Protein AF-A0A263DCJ3-F1 (afdb_monomer)

Solvent-accessible surface area (backbone atoms only — not comparable to full-atom values): 6106 Å² total; per-residue (Å²): 127,85,69,80,45,40,66,58,40,49,54,55,44,28,48,46,45,43,28,73,77,75,46,82,60,101,56,78,52,68,51,50,50,53,44,70,72,44,97,69,84,63,75,79,77,80,77,54,59,86,90,49,56,31,91,46,54,74,72,69,44,62,90,55,80,51,70,68,60,32,52,52,35,47,50,53,34,49,50,28,35,50,57,42,43,54,94,47,45,68,60,22,50,48,53,47,48,50,24,71,67,60,123

Secondary structure (DSSP, 8-state):
-TT-SHHHHHHHHHHHHHHHHS---SS--HHHHHHHHSS-----PPPPPTT-S-S--GGGTTT--SHHHHHHHHHHHHHHHHHHTGGGHHHHHHHHHHHHH--

Radius of gyration: 14.46 Å; Cα contacts (8 Å, |Δi|>4): 83; chains: 1; bounding box: 35×26×39 Å

Sequence (103 aa):
MYMRSTKSAAAHLAAMCWSMERGPSKHVPTVLKRWLDGPQHYTRLTPPAPLCRGDLTVRHVLGVDDPAEYATRALEWAGSAWQAWSEHHDQARRWVSEALSGR

Foldseek 3Di:
DPPPDLLVVLLVLLQLLCCLVVHHDPDRDPLLVVLSVDPDDGDDDDQFDPVLQFPDDCVQLPPDPDPVVNVVSVSVNSVRNNVSCVVCSVVSVVSNVVSVVPD

Structure (mmCIF, N/CA/C/O backbone):
data_AF-A0A263DCJ3-F1
#
_entry.id   AF-A0A263DCJ3-F1
#
loop_
_atom_site.group_PDB
_atom_site.id
_atom_site.type_symbol
_atom_site.label_atom_id
_atom_site.label_alt_id
_atom_site.label_comp_id
_atom_site.label_asym_id
_atom_site.label_entity_id
_atom_site.label_seq_id
_atom_site.pdbx_PDB_ins_code
_atom_site.Cartn_x
_atom_site.Cartn_y
_atom_site.Cartn_z
_atom_site.occupancy
_atom_site.B_iso_or_equiv
_atom_site.auth_seq_id
_atom_site.auth_comp_id
_atom_site.auth_asym_id
_atom_site.auth_atom_id
_atom_site.pdbx_PDB_model_num
ATOM 1 N N . MET A 1 1 ? 14.116 1.799 10.721 1.00 47.00 1 MET A N 1
ATOM 2 C CA . MET A 1 1 ? 12.816 1.099 10.834 1.00 47.00 1 MET A CA 1
ATOM 3 C C . MET A 1 1 ? 11.770 1.891 10.051 1.00 47.00 1 MET A C 1
ATOM 5 O O . MET A 1 1 ? 11.475 3.020 10.426 1.00 47.00 1 MET A O 1
ATOM 9 N N . TYR A 1 2 ? 11.315 1.353 8.917 1.00 55.97 2 TYR A N 1
ATOM 10 C CA . TYR A 1 2 ? 10.271 1.922 8.046 1.00 55.97 2 TYR A CA 1
ATOM 11 C C . TYR A 1 2 ? 8.910 1.937 8.783 1.00 55.97 2 TYR A C 1
ATOM 13 O O . TYR A 1 2 ? 8.686 1.063 9.614 1.00 55.97 2 TYR A O 1
ATOM 21 N N . MET A 1 3 ? 8.038 2.931 8.540 1.00 61.88 3 MET A N 1
ATOM 22 C CA . MET A 1 3 ? 6.706 3.074 9.181 1.00 61.88 3 MET A CA 1
ATOM 23 C C . MET A 1 3 ? 6.687 3.146 10.728 1.00 61.88 3 MET A C 1
ATOM 25 O O . MET A 1 3 ? 5.849 2.546 11.393 1.00 61.88 3 MET A O 1
ATOM 29 N N . ARG A 1 4 ? 7.589 3.929 11.341 1.00 69.06 4 ARG A N 1
ATOM 30 C CA . ARG A 1 4 ? 7.607 4.128 12.813 1.00 69.06 4 ARG A CA 1
ATOM 31 C C . ARG A 1 4 ? 6.409 4.907 13.371 1.00 69.06 4 ARG A C 1
ATOM 33 O O . ARG A 1 4 ? 6.038 4.691 14.525 1.00 69.06 4 ARG A O 1
ATOM 40 N N . SER A 1 5 ? 5.866 5.840 12.589 1.00 85.50 5 SER A N 1
ATOM 41 C CA . SER A 1 5 ? 4.717 6.663 12.975 1.00 85.50 5 SER A CA 1
ATOM 42 C C . SER A 1 5 ? 3.428 5.981 12.546 1.00 85.50 5 SER A C 1
ATOM 44 O O . SER A 1 5 ? 3.265 5.665 11.367 1.00 85.50 5 SER A O 1
ATOM 46 N N . THR A 1 6 ? 2.494 5.815 13.480 1.00 89.62 6 THR A N 1
ATOM 47 C CA . THR A 1 6 ? 1.205 5.182 13.199 1.00 89.62 6 THR A CA 1
ATOM 48 C C . THR A 1 6 ? 0.395 5.959 12.163 1.00 89.62 6 THR A C 1
ATOM 50 O O . THR A 1 6 ? -0.178 5.360 11.259 1.00 89.62 6 THR A O 1
ATOM 53 N N . LYS A 1 7 ? 0.445 7.299 12.214 1.00 89.38 7 LYS A N 1
ATOM 54 C CA . LYS A 1 7 ? -0.177 8.166 11.202 1.00 89.38 7 LYS A CA 1
ATOM 55 C C . LYS A 1 7 ? 0.447 7.959 9.821 1.00 89.38 7 LYS A C 1
ATOM 57 O O . LYS A 1 7 ? -0.262 7.884 8.826 1.00 89.38 7 LYS A O 1
ATOM 62 N N . SER A 1 8 ? 1.774 7.838 9.750 1.00 88.19 8 SER A N 1
ATOM 63 C CA . SER A 1 8 ? 2.463 7.600 8.476 1.00 88.19 8 SER A CA 1
ATOM 64 C C . SER A 1 8 ? 2.128 6.223 7.896 1.00 88.19 8 SER A C 1
ATOM 66 O O . SER A 1 8 ? 1.901 6.117 6.693 1.00 88.19 8 SER A O 1
ATOM 68 N N . ALA A 1 9 ? 2.053 5.187 8.736 1.00 91.12 9 ALA A N 1
ATOM 69 C CA . ALA A 1 9 ? 1.636 3.853 8.312 1.00 91.12 9 ALA A CA 1
ATOM 70 C C . ALA A 1 9 ? 0.202 3.868 7.758 1.00 91.12 9 ALA A C 1
ATOM 72 O O . ALA A 1 9 ? -0.025 3.372 6.656 1.00 91.12 9 ALA A O 1
ATOM 73 N N . ALA A 1 10 ? -0.728 4.521 8.464 1.00 92.50 10 ALA A N 1
ATOM 74 C CA . ALA A 1 10 ? -2.106 4.675 8.009 1.00 92.50 10 ALA A CA 1
ATOM 75 C C . ALA A 1 10 ? -2.204 5.430 6.677 1.00 92.50 10 ALA A C 1
ATOM 77 O O . ALA A 1 10 ? -2.894 4.977 5.767 1.00 92.50 10 ALA A O 1
ATOM 78 N N . ALA A 1 11 ? -1.457 6.529 6.524 1.00 91.56 11 ALA A N 1
ATOM 79 C CA . ALA A 1 11 ? -1.445 7.315 5.295 1.00 91.56 11 ALA A CA 1
ATOM 80 C C . ALA A 1 11 ? -1.014 6.494 4.073 1.00 91.56 11 ALA A C 1
ATOM 82 O O . ALA A 1 11 ? -1.712 6.482 3.060 1.00 91.56 11 ALA A O 1
ATOM 83 N N . HIS A 1 12 ? 0.115 5.786 4.169 1.00 91.69 12 HIS A N 1
ATOM 84 C CA . HIS A 1 12 ? 0.627 4.998 3.049 1.00 91.69 12 HIS A CA 1
ATOM 85 C C . HIS A 1 12 ? -0.257 3.785 2.761 1.00 91.69 12 HIS A C 1
ATOM 87 O O . HIS A 1 12 ? -0.544 3.515 1.598 1.00 91.69 12 HIS A O 1
ATOM 93 N N . LEU A 1 13 ? -0.722 3.072 3.791 1.00 94.12 13 LEU A N 1
ATOM 94 C CA . LEU A 1 13 ? -1.511 1.864 3.575 1.00 94.12 13 LEU A CA 1
ATOM 95 C C . LEU A 1 13 ? -2.913 2.176 3.033 1.00 94.12 13 LEU A C 1
ATOM 97 O O . LEU A 1 13 ? -3.377 1.493 2.125 1.00 94.12 13 LEU A O 1
ATOM 101 N N . ALA A 1 14 ? -3.566 3.239 3.516 1.00 93.94 14 ALA A N 1
ATOM 102 C CA . ALA A 1 14 ? -4.858 3.666 2.983 1.00 93.94 14 ALA A CA 1
ATOM 103 C C . ALA A 1 14 ? -4.741 4.208 1.547 1.00 93.94 14 ALA A C 1
ATOM 105 O O . ALA A 1 14 ? -5.601 3.929 0.713 1.00 93.94 14 ALA A O 1
ATOM 106 N N . ALA A 1 15 ? -3.661 4.931 1.222 1.00 92.06 15 ALA A N 1
ATOM 107 C CA . ALA A 1 15 ? -3.403 5.385 -0.146 1.00 92.06 15 ALA A CA 1
ATOM 108 C C . ALA A 1 15 ? -3.106 4.216 -1.105 1.00 92.06 15 ALA A C 1
ATOM 110 O O . ALA A 1 15 ? -3.562 4.234 -2.252 1.00 92.06 15 ALA A O 1
ATOM 111 N N . MET A 1 16 ? -2.388 3.189 -0.634 1.00 93.19 16 MET A N 1
ATOM 112 C CA . ME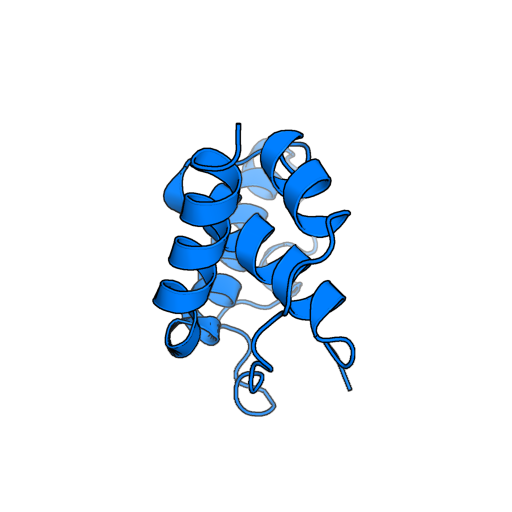T A 1 16 ? -2.156 1.948 -1.382 1.00 93.19 16 MET A CA 1
ATOM 113 C C . MET A 1 16 ? -3.460 1.186 -1.618 1.00 93.19 16 MET A C 1
ATOM 115 O O . MET A 1 16 ? -3.762 0.873 -2.764 1.00 93.19 16 MET A O 1
ATOM 119 N N . CYS A 1 17 ? -4.268 0.965 -0.575 1.00 94.75 17 CYS A N 1
ATOM 120 C CA . CYS A 1 17 ? -5.590 0.342 -0.694 1.00 94.75 17 CYS A CA 1
ATOM 121 C C . CYS A 1 17 ? -6.466 1.087 -1.708 1.00 94.75 17 CYS A C 1
ATOM 123 O O . CYS A 1 17 ? -7.018 0.471 -2.615 1.00 94.75 17 CYS A O 1
ATOM 125 N N . TRP A 1 18 ? -6.516 2.421 -1.631 1.00 93.19 18 TRP A N 1
ATOM 126 C CA . TRP A 1 18 ? -7.241 3.219 -2.615 1.00 93.19 18 TRP A CA 1
ATOM 127 C C . TRP A 1 18 ? -6.735 2.971 -4.039 1.00 93.19 18 TRP A C 1
ATOM 129 O O . TRP A 1 18 ? -7.526 2.682 -4.931 1.00 93.19 18 TRP A O 1
ATOM 139 N N . SER A 1 19 ? -5.423 3.069 -4.256 1.00 91.19 19 SER A N 1
ATOM 140 C CA . SER A 1 19 ? -4.832 2.951 -5.593 1.00 91.19 19 SER A CA 1
ATOM 141 C C . SER A 1 19 ? -5.007 1.554 -6.194 1.00 91.19 19 SER A C 1
ATOM 143 O O . SER A 1 19 ? -5.210 1.431 -7.398 1.00 91.19 19 SER A O 1
ATOM 145 N N . MET A 1 20 ? -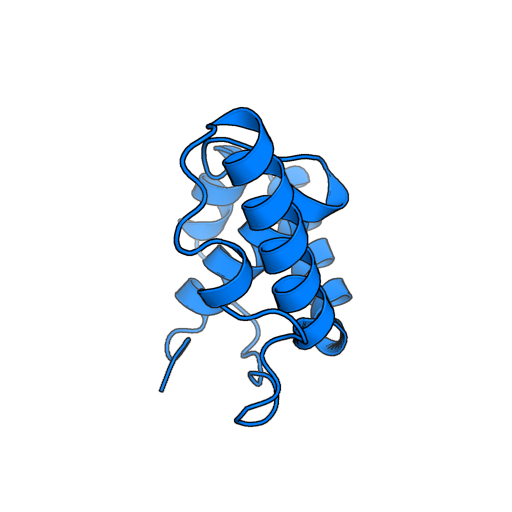4.937 0.508 -5.367 1.00 92.06 20 MET A N 1
ATOM 146 C CA . MET A 1 20 ? -5.023 -0.885 -5.811 1.00 92.06 20 MET A CA 1
ATOM 147 C C . MET A 1 20 ? -6.465 -1.369 -5.989 1.00 92.06 20 MET A C 1
ATOM 149 O O . MET A 1 20 ? -6.732 -2.134 -6.908 1.00 92.06 20 MET A O 1
ATOM 153 N N . GLU A 1 21 ? -7.402 -0.929 -5.145 1.00 92.62 21 GLU A N 1
ATOM 154 C CA . GLU A 1 21 ? -8.782 -1.444 -5.160 1.00 92.62 21 GLU A CA 1
ATOM 155 C C . GLU A 1 21 ? -9.773 -0.524 -5.884 1.00 92.62 21 GLU A C 1
ATOM 157 O O . GLU A 1 21 ? -10.840 -0.972 -6.300 1.00 92.62 21 GLU A O 1
ATOM 162 N N . ARG A 1 22 ? -9.448 0.765 -6.051 1.00 86.25 22 ARG A N 1
ATOM 163 C CA . ARG A 1 22 ? -10.320 1.756 -6.716 1.00 86.25 22 ARG A CA 1
ATOM 164 C C . ARG A 1 22 ? -9.711 2.349 -7.985 1.00 86.25 22 ARG A C 1
ATOM 166 O O . ARG A 1 22 ? -10.378 3.121 -8.670 1.00 86.25 22 ARG A O 1
ATOM 173 N N . GLY A 1 23 ? -8.472 1.979 -8.296 1.00 82.00 23 GLY A N 1
ATOM 174 C CA . GLY A 1 23 ? -7.733 2.435 -9.465 1.00 82.00 23 GLY A CA 1
ATOM 175 C C . GLY A 1 23 ? -6.662 3.480 -9.135 1.00 82.00 23 GLY A C 1
ATOM 176 O O . GLY A 1 23 ? -6.764 4.204 -8.136 1.00 82.00 23 GLY A O 1
ATOM 177 N N . PRO A 1 24 ? -5.616 3.568 -9.975 1.00 73.31 24 PRO A N 1
ATOM 178 C CA . PRO A 1 24 ? -4.471 4.424 -9.724 1.00 73.31 24 PRO A CA 1
ATOM 179 C C . PRO A 1 24 ? -4.886 5.893 -9.699 1.00 73.31 24 PRO A C 1
ATOM 181 O O . PRO A 1 24 ? -5.550 6.400 -10.603 1.00 73.31 24 PRO A O 1
ATOM 184 N N . SER A 1 25 ? -4.447 6.596 -8.660 1.00 69.81 25 SER A N 1
ATOM 185 C CA . SER A 1 25 ? -4.624 8.035 -8.530 1.00 69.81 25 SER A CA 1
ATOM 186 C C . SER A 1 25 ? -3.268 8.725 -8.577 1.00 69.81 25 SER A C 1
ATOM 188 O O . SER A 1 25 ? -2.328 8.293 -7.913 1.00 69.81 25 SER A O 1
ATOM 190 N N . LYS A 1 26 ? -3.169 9.845 -9.304 1.00 70.12 26 LYS A N 1
ATOM 191 C CA . LYS A 1 26 ? -1.955 10.683 -9.296 1.00 70.12 26 LYS A CA 1
ATOM 192 C C . LYS A 1 26 ? -1.673 11.290 -7.916 1.00 70.12 26 LYS A C 1
ATOM 194 O O . LYS A 1 26 ? -0.534 11.634 -7.615 1.00 70.12 26 LYS A O 1
ATOM 199 N N . HIS A 1 27 ? -2.703 11.434 -7.081 1.00 73.81 27 HIS A N 1
ATOM 200 C CA . HIS A 1 27 ? -2.613 12.070 -5.770 1.00 73.81 27 HIS A CA 1
ATOM 201 C C . HIS A 1 27 ? -3.410 11.306 -4.714 1.00 73.81 27 HIS A C 1
ATOM 203 O O . HIS A 1 27 ? -4.411 10.660 -5.017 1.00 73.81 27 HIS A O 1
ATOM 209 N N . VAL A 1 28 ? -3.024 11.435 -3.445 1.00 75.50 28 VAL A N 1
ATOM 210 C CA . VAL A 1 28 ? -3.888 10.996 -2.342 1.00 75.50 28 VAL A CA 1
ATOM 211 C C . VAL A 1 28 ? -5.232 11.735 -2.460 1.00 75.50 28 VAL A C 1
ATOM 213 O O . VAL A 1 28 ? -5.226 12.969 -2.517 1.00 75.50 28 VAL A O 1
ATOM 216 N N . PRO A 1 29 ? -6.375 11.026 -2.510 1.00 85.25 29 PRO A N 1
ATOM 217 C CA . PRO A 1 29 ? -7.685 11.657 -2.615 1.00 85.25 29 PRO A CA 1
ATOM 218 C C . PRO A 1 29 ? -7.897 12.686 -1.506 1.00 85.25 29 PRO A C 1
ATOM 220 O O . PRO A 1 29 ? -7.555 12.438 -0.348 1.00 85.25 29 PRO A O 1
ATOM 223 N N . THR A 1 30 ? -8.509 13.827 -1.828 1.00 88.12 30 THR A N 1
ATOM 224 C CA . THR A 1 30 ? -8.735 14.911 -0.857 1.00 88.12 30 THR A CA 1
ATOM 225 C C . THR A 1 30 ? -9.506 14.439 0.377 1.00 88.12 30 THR A C 1
ATOM 227 O O . THR A 1 30 ? -9.212 14.895 1.479 1.00 88.12 30 THR A O 1
ATOM 230 N N . VAL A 1 31 ? -10.441 13.497 0.214 1.00 90.12 31 VAL A N 1
ATOM 231 C CA . VAL A 1 31 ? -11.199 12.894 1.326 1.00 90.12 31 VAL A CA 1
ATOM 232 C C . VAL A 1 31 ? -10.278 12.151 2.295 1.00 90.12 31 VAL A C 1
ATOM 234 O O . VAL A 1 31 ? -10.350 12.357 3.503 1.00 90.12 31 VAL A O 1
ATOM 237 N N . LEU A 1 32 ? -9.325 11.379 1.762 1.00 90.31 32 LEU A N 1
ATOM 238 C CA . LEU A 1 32 ? -8.363 10.634 2.564 1.00 90.31 32 LEU A CA 1
ATOM 239 C C . LEU A 1 32 ? -7.379 11.581 3.255 1.00 90.31 32 LEU A C 1
ATOM 241 O O . LEU A 1 32 ? -7.070 11.395 4.427 1.00 90.31 32 LEU A O 1
ATOM 245 N N . LYS A 1 33 ? -6.942 12.641 2.563 1.00 90.56 33 LYS A N 1
ATOM 246 C CA . LYS A 1 33 ? -6.104 13.688 3.161 1.00 90.56 33 LYS A CA 1
ATOM 247 C C . LYS A 1 33 ? -6.804 14.372 4.342 1.00 90.56 33 LYS A C 1
ATOM 249 O O . LYS A 1 33 ? -6.213 14.477 5.409 1.00 90.56 33 LYS A O 1
ATOM 254 N N . ARG A 1 34 ? -8.062 14.795 4.176 1.00 90.94 34 ARG A N 1
ATOM 255 C CA . ARG A 1 34 ? -8.848 15.426 5.253 1.00 90.94 34 ARG A CA 1
ATOM 256 C C . ARG A 1 34 ? -9.022 14.496 6.449 1.00 90.94 34 ARG A C 1
ATOM 258 O O . ARG A 1 34 ? -8.838 14.930 7.580 1.00 90.94 34 ARG A O 1
ATOM 265 N N . TRP A 1 35 ? -9.325 13.224 6.197 1.00 92.44 35 TRP A N 1
ATOM 266 C CA . TRP A 1 35 ? -9.425 12.220 7.251 1.00 92.44 35 TRP A CA 1
ATOM 267 C C . TRP A 1 35 ? -8.095 12.052 8.007 1.00 92.44 35 TRP A C 1
ATOM 269 O O . TRP A 1 35 ? -8.097 12.093 9.235 1.00 92.44 35 TRP A O 1
ATOM 279 N N . LEU A 1 36 ? -6.959 11.979 7.300 1.00 90.62 36 LEU A N 1
ATOM 280 C CA . LEU A 1 36 ? -5.619 11.887 7.904 1.00 90.62 36 LEU A CA 1
ATOM 281 C C . LEU A 1 36 ? -5.233 13.118 8.745 1.00 90.62 36 LEU A C 1
ATOM 283 O O . LEU A 1 36 ? -4.456 13.014 9.699 1.00 90.62 36 LEU A O 1
ATOM 287 N N . ASP A 1 37 ? -5.716 14.299 8.375 1.00 89.56 37 ASP A N 1
ATOM 288 C CA . ASP A 1 37 ? -5.449 15.546 9.099 1.00 89.56 37 ASP A CA 1
ATOM 289 C C . ASP A 1 37 ? -6.376 15.746 10.309 1.00 89.56 37 ASP A C 1
ATOM 291 O O . ASP A 1 37 ? -6.080 16.570 11.173 1.00 89.56 37 ASP A O 1
ATOM 295 N N . GLY A 1 38 ? -7.449 14.957 10.413 1.00 86.94 38 GLY A N 1
ATOM 296 C CA . GLY A 1 38 ? -8.375 14.968 11.540 1.00 86.94 38 GLY A CA 1
ATOM 297 C C . GLY A 1 38 ? -7.835 14.303 12.819 1.00 86.94 38 GLY A C 1
ATOM 298 O O . GLY A 1 38 ? -6.749 13.712 12.823 1.00 86.94 38 GLY A O 1
ATOM 299 N N . PRO A 1 39 ? -8.610 14.354 13.920 1.00 82.06 39 PRO A N 1
ATOM 300 C CA . PRO A 1 39 ? -8.230 13.826 15.234 1.00 82.06 39 PRO A CA 1
ATOM 301 C C . PRO A 1 39 ? -8.386 12.294 15.332 1.00 82.06 39 PRO A C 1
ATOM 303 O O . PRO A 1 39 ? -8.901 11.771 16.316 1.00 82.06 39 PRO A O 1
ATOM 306 N N . GLN A 1 40 ? -7.974 11.560 14.296 1.00 81.44 40 GLN A N 1
ATOM 307 C CA . GLN A 1 40 ? -8.159 10.112 14.225 1.00 81.44 40 GLN A CA 1
ATOM 308 C C . GLN A 1 40 ? -7.138 9.361 15.084 1.00 81.44 40 GLN A C 1
ATOM 310 O O . GLN A 1 40 ? -5.953 9.707 15.132 1.00 81.44 40 GLN A O 1
ATOM 315 N N . HIS A 1 41 ? -7.588 8.269 15.702 1.00 83.38 41 HIS A N 1
ATOM 316 C CA . HIS A 1 41 ? -6.716 7.305 16.362 1.00 83.38 41 HIS A CA 1
ATOM 317 C C . HIS A 1 41 ? -6.362 6.178 15.393 1.00 83.38 41 HIS A C 1
ATOM 319 O O . HIS A 1 41 ? -7.214 5.399 14.976 1.00 83.38 41 HIS A O 1
ATOM 325 N N . TYR A 1 42 ? -5.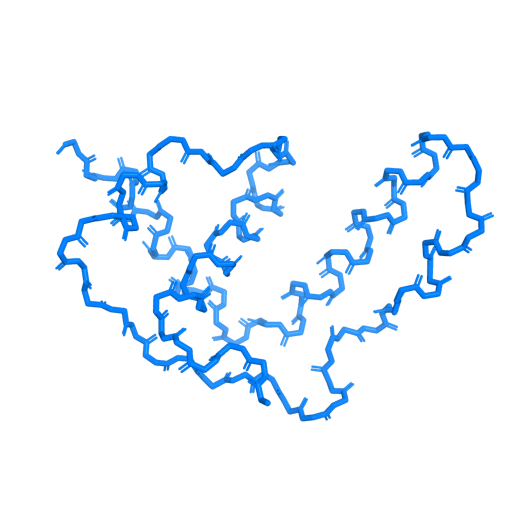083 6.076 15.043 1.00 86.12 42 TYR A N 1
ATOM 326 C CA . TYR A 1 42 ? -4.603 5.055 14.116 1.00 86.12 42 TYR A CA 1
ATOM 327 C C . TYR A 1 42 ? -4.200 3.783 14.863 1.00 86.12 42 TYR A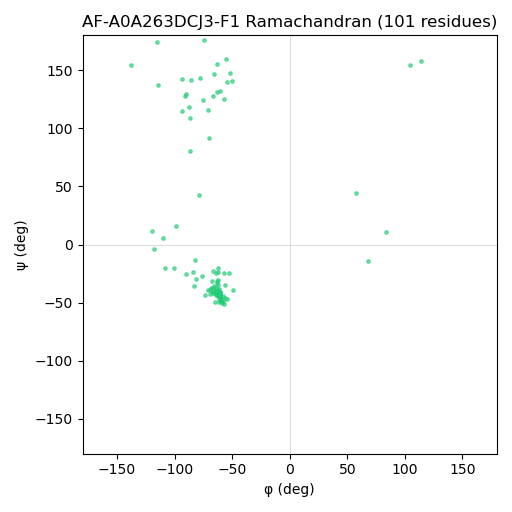 C 1
ATOM 329 O O . TYR A 1 42 ? -3.396 3.837 15.798 1.00 86.12 42 TYR A O 1
ATOM 337 N N . THR A 1 43 ? -4.698 2.632 14.410 1.00 87.75 43 THR A N 1
ATOM 338 C CA . THR A 1 43 ? -4.233 1.317 14.865 1.00 87.75 43 THR A CA 1
ATOM 339 C C . THR A 1 43 ? -2.750 1.146 14.548 1.00 87.75 43 THR A C 1
ATOM 341 O O . THR A 1 43 ? -2.309 1.403 13.424 1.00 87.75 43 THR A O 1
ATOM 344 N N . ARG A 1 44 ? -1.959 0.693 15.530 1.00 89.12 44 ARG A N 1
ATOM 345 C CA . ARG A 1 44 ? -0.552 0.358 15.294 1.00 89.12 44 ARG A CA 1
ATOM 346 C C . ARG A 1 44 ? -0.456 -0.906 14.455 1.00 89.12 44 ARG A C 1
ATOM 348 O O . ARG A 1 44 ? -0.837 -1.975 14.911 1.00 89.12 44 ARG A O 1
ATOM 355 N N . LEU A 1 45 ? 0.089 -0.765 13.253 1.00 90.62 45 LEU A N 1
ATOM 356 C CA . LEU A 1 45 ? 0.340 -1.893 12.369 1.00 90.62 45 LEU A CA 1
ATOM 357 C C . LEU A 1 45 ? 1.690 -2.530 12.680 1.00 90.62 45 LEU A C 1
ATOM 359 O O . LEU A 1 45 ? 2.682 -1.834 12.926 1.00 90.62 45 LEU A O 1
ATOM 363 N N . THR A 1 46 ? 1.727 -3.853 12.599 1.00 89.75 46 THR A N 1
ATOM 364 C CA . THR A 1 46 ? 2.975 -4.609 12.563 1.00 89.75 46 THR A CA 1
ATOM 365 C C . THR A 1 46 ? 3.403 -4.708 11.103 1.00 89.75 46 THR A C 1
ATOM 367 O O . THR A 1 46 ? 2.649 -5.252 10.301 1.00 89.75 46 THR A O 1
ATOM 370 N N . PRO A 1 47 ? 4.568 -4.167 10.706 1.00 87.38 47 PRO A N 1
ATOM 371 C CA . PRO A 1 47 ? 5.019 -4.314 9.332 1.00 87.38 47 PRO A CA 1
ATOM 372 C C . PRO A 1 47 ? 5.258 -5.798 9.020 1.00 87.38 47 PRO A C 1
ATOM 374 O O . PRO A 1 47 ? 5.594 -6.553 9.937 1.00 87.38 47 PRO A O 1
ATOM 377 N N . PRO A 1 48 ? 5.180 -6.208 7.744 1.00 87.38 48 PRO A N 1
ATOM 378 C CA . PRO A 1 48 ? 5.507 -7.574 7.362 1.00 87.38 48 PRO A CA 1
ATOM 379 C C . PRO A 1 48 ? 6.920 -7.959 7.828 1.00 87.38 48 PRO A C 1
ATOM 381 O O . PRO A 1 48 ? 7.780 -7.086 8.053 1.00 87.38 48 PRO A O 1
ATOM 384 N N . ALA A 1 49 ? 7.196 -9.260 7.935 1.00 86.88 49 ALA A N 1
ATOM 385 C CA . ALA A 1 49 ? 8.505 -9.760 8.350 1.00 86.88 49 ALA A CA 1
ATOM 386 C C . ALA A 1 49 ? 9.647 -9.135 7.517 1.00 86.88 49 ALA A C 1
ATOM 388 O O . ALA A 1 49 ? 9.439 -8.774 6.353 1.00 86.88 49 ALA A O 1
ATOM 389 N N . PRO A 1 50 ? 10.850 -8.929 8.086 1.00 82.19 50 PRO A N 1
ATOM 390 C CA . PRO A 1 50 ? 11.996 -8.450 7.318 1.00 82.19 50 PRO A CA 1
ATOM 391 C C . PRO A 1 50 ? 12.194 -9.284 6.047 1.00 82.19 50 PRO A C 1
ATOM 393 O O . PRO A 1 50 ? 12.012 -10.494 6.077 1.00 82.19 50 PRO A O 1
ATOM 396 N N . LEU A 1 51 ? 12.551 -8.632 4.936 1.00 81.88 51 LEU A N 1
ATOM 397 C CA . LEU A 1 51 ? 12.694 -9.238 3.599 1.00 81.88 51 LEU A CA 1
ATOM 398 C C . LEU A 1 51 ? 11.388 -9.731 2.940 1.00 81.88 51 LEU A C 1
ATOM 400 O O . LEU A 1 51 ? 11.362 -9.872 1.724 1.00 81.88 51 LEU A O 1
ATOM 404 N N . CYS A 1 52 ? 10.279 -9.857 3.671 1.00 86.88 52 CYS A N 1
ATOM 405 C CA . CYS A 1 52 ? 8.950 -10.085 3.099 1.00 86.88 52 CYS A CA 1
ATOM 406 C C . CYS A 1 52 ? 8.312 -8.732 2.744 1.00 86.88 52 CYS A C 1
ATOM 408 O O . CYS A 1 52 ? 7.573 -8.144 3.531 1.00 86.88 52 CYS A O 1
ATOM 410 N N . ARG A 1 53 ? 8.678 -8.150 1.597 1.00 87.06 53 ARG A N 1
ATOM 411 C CA . ARG A 1 53 ? 8.180 -6.828 1.143 1.00 87.06 53 ARG A CA 1
ATOM 412 C C . ARG A 1 53 ? 7.433 -6.892 -0.194 1.00 87.06 53 ARG A C 1
ATOM 414 O O . ARG A 1 53 ? 7.142 -5.848 -0.769 1.00 87.06 53 ARG A O 1
ATOM 421 N N . GLY A 1 54 ? 7.124 -8.103 -0.641 1.00 91.44 54 GLY A N 1
ATOM 422 C CA . GLY A 1 54 ? 6.605 -8.416 -1.966 1.00 91.44 54 GLY A CA 1
ATOM 423 C C . GLY A 1 54 ? 7.620 -9.241 -2.755 1.00 91.44 54 GLY A C 1
ATOM 424 O O . GLY A 1 54 ? 8.812 -9.214 -2.446 1.00 91.44 54 GLY A O 1
ATOM 425 N N . ASP A 1 55 ? 7.138 -9.962 -3.760 1.00 94.00 55 ASP A N 1
ATOM 426 C CA . ASP A 1 55 ? 7.946 -10.817 -4.638 1.00 94.00 55 ASP A CA 1
ATOM 427 C C . ASP A 1 55 ? 8.736 -10.003 -5.673 1.00 94.00 55 ASP A C 1
ATOM 429 O O . ASP A 1 55 ? 9.814 -10.392 -6.121 1.00 94.00 55 ASP A O 1
ATOM 433 N N . LEU A 1 56 ? 8.213 -8.829 -6.028 1.00 95.81 56 LEU A N 1
ATOM 434 C CA . LEU A 1 56 ? 8.860 -7.867 -6.906 1.00 95.81 56 LEU A CA 1
ATOM 435 C C . LEU A 1 56 ? 9.643 -6.830 -6.100 1.00 95.81 56 LEU A C 1
ATOM 437 O O . LEU A 1 56 ? 9.211 -6.336 -5.055 1.00 95.81 56 LEU A O 1
ATOM 441 N N . THR A 1 57 ? 10.797 -6.449 -6.639 1.00 92.94 57 THR A N 1
ATOM 442 C CA . THR A 1 57 ? 11.659 -5.402 -6.081 1.00 92.94 57 THR A CA 1
ATOM 443 C C . THR A 1 57 ? 11.754 -4.225 -7.044 1.00 92.94 57 THR A C 1
ATOM 445 O O . THR A 1 57 ? 11.325 -4.320 -8.191 1.00 92.94 57 THR A O 1
ATOM 448 N N . VAL A 1 58 ? 12.406 -3.137 -6.623 1.00 90.56 58 VAL A N 1
ATOM 449 C CA . VAL A 1 58 ? 12.680 -1.974 -7.489 1.00 90.56 58 VAL A CA 1
ATOM 450 C C . VAL A 1 58 ? 13.382 -2.346 -8.806 1.00 90.56 58 VAL A C 1
ATOM 452 O O . VAL A 1 58 ? 13.229 -1.648 -9.802 1.00 90.56 58 VAL A O 1
ATOM 455 N N . ARG A 1 59 ? 14.102 -3.479 -8.851 1.00 94.25 59 ARG A N 1
ATOM 456 C CA . ARG A 1 59 ? 14.730 -3.992 -10.080 1.00 94.25 59 ARG A CA 1
ATOM 457 C C . ARG A 1 59 ? 13.726 -4.336 -11.180 1.00 94.25 59 ARG A C 1
ATOM 459 O O . ARG A 1 59 ? 14.112 -4.324 -12.335 1.00 94.25 59 ARG A O 1
ATOM 466 N N . HIS A 1 60 ? 12.468 -4.607 -10.832 1.00 95.50 60 HIS A N 1
ATOM 467 C CA . HIS A 1 60 ? 11.393 -4.872 -11.795 1.00 95.50 60 HIS A CA 1
ATOM 468 C C . HIS A 1 60 ? 11.029 -3.649 -12.647 1.00 95.50 60 HIS A C 1
ATOM 470 O O . HIS A 1 60 ? 10.470 -3.781 -13.728 1.00 95.50 60 HIS A O 1
ATOM 476 N N . VAL A 1 61 ? 11.342 -2.453 -12.148 1.00 95.25 61 VAL A N 1
ATOM 477 C CA . VAL A 1 61 ? 11.044 -1.170 -12.800 1.00 95.25 61 VAL A CA 1
ATOM 478 C C . VAL A 1 61 ? 12.321 -0.508 -13.339 1.00 95.25 61 VAL A C 1
ATOM 480 O O . VAL A 1 61 ? 12.272 0.363 -14.203 1.00 95.25 61 VAL A O 1
ATOM 483 N N . LEU A 1 62 ? 13.486 -0.898 -12.818 1.00 95.56 62 LEU A N 1
ATOM 484 C CA . LEU A 1 62 ? 14.768 -0.292 -13.157 1.00 95.56 62 LEU A CA 1
ATOM 485 C C . LEU A 1 62 ? 15.148 -0.560 -14.623 1.00 95.56 62 LEU A C 1
ATOM 487 O O . LEU A 1 62 ? 15.219 -1.712 -15.037 1.00 95.56 62 LEU A O 1
ATOM 491 N N . GLY A 1 63 ? 15.476 0.500 -15.369 1.00 92.88 63 GLY A N 1
ATOM 492 C CA . GLY A 1 63 ? 15.932 0.403 -16.763 1.00 92.88 63 GLY A CA 1
ATOM 493 C C . GLY A 1 63 ? 14.812 0.315 -17.803 1.00 92.88 63 GLY A C 1
ATOM 494 O O . GLY A 1 63 ? 15.088 0.015 -18.958 1.00 92.88 63 GLY A O 1
ATOM 495 N N . VAL A 1 64 ? 13.561 0.556 -17.403 1.00 95.81 64 VAL A N 1
ATOM 496 C CA . VAL A 1 64 ? 12.426 0.657 -18.325 1.00 95.81 64 VAL A CA 1
ATOM 497 C C . VAL A 1 64 ? 12.322 2.097 -18.828 1.00 95.81 64 VAL A C 1
ATOM 499 O O . VAL A 1 64 ? 11.960 2.990 -18.061 1.00 95.81 64 VAL A O 1
ATOM 502 N N . ASP A 1 65 ? 12.649 2.309 -20.103 1.00 95.50 65 ASP A N 1
ATOM 503 C CA . ASP A 1 65 ? 12.680 3.642 -20.724 1.00 95.50 65 ASP A CA 1
ATOM 504 C C . ASP A 1 65 ? 11.337 4.049 -21.351 1.00 95.50 65 ASP A C 1
ATOM 506 O O . ASP A 1 65 ? 11.040 5.241 -21.467 1.00 95.50 65 ASP A O 1
ATOM 510 N N . ASP A 1 66 ? 10.503 3.078 -21.740 1.00 97.12 66 ASP A N 1
ATOM 511 C CA . ASP A 1 66 ? 9.171 3.358 -22.274 1.00 97.12 66 ASP A CA 1
ATOM 512 C C . ASP A 1 66 ? 8.198 3.759 -21.146 1.00 97.12 66 ASP A C 1
ATOM 514 O O . ASP A 1 66 ? 8.006 2.991 -20.198 1.00 97.12 66 ASP A O 1
ATOM 518 N N . PRO A 1 67 ? 7.533 4.929 -21.221 1.00 95.44 67 PRO A N 1
ATOM 519 C CA . PRO A 1 67 ? 6.643 5.389 -20.157 1.00 95.44 67 PRO A CA 1
ATOM 520 C C . PRO A 1 67 ? 5.426 4.489 -19.905 1.00 95.44 67 PRO A C 1
ATOM 522 O O . PRO A 1 67 ? 4.962 4.401 -18.764 1.00 95.44 67 PRO A O 1
ATOM 525 N N . ALA A 1 68 ? 4.877 3.850 -20.944 1.00 95.06 68 ALA A N 1
ATOM 526 C CA . ALA A 1 68 ? 3.712 2.983 -20.794 1.00 95.06 68 ALA A CA 1
ATOM 527 C C . ALA A 1 68 ? 4.107 1.659 -20.127 1.00 95.06 68 ALA A C 1
ATOM 529 O O . ALA A 1 68 ? 3.443 1.222 -19.185 1.00 95.06 68 ALA A O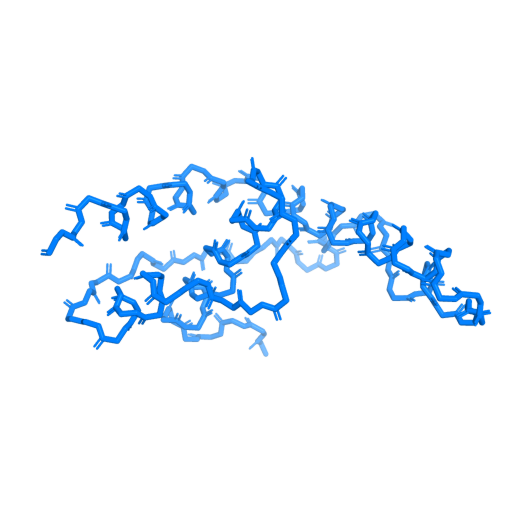 1
ATOM 530 N N . GLU A 1 69 ? 5.228 1.067 -20.542 1.00 95.94 69 GLU A N 1
ATOM 531 C CA . GLU A 1 69 ? 5.805 -0.100 -19.882 1.00 95.94 69 GLU A CA 1
ATOM 532 C C . GLU A 1 69 ? 6.195 0.224 -18.436 1.00 95.94 69 GLU A C 1
ATOM 534 O O . GLU A 1 69 ? 5.862 -0.539 -17.528 1.00 95.94 69 GLU A O 1
ATOM 539 N N . TYR A 1 70 ? 6.810 1.384 -18.188 1.00 95.75 70 TYR A N 1
ATOM 540 C CA . TYR A 1 70 ? 7.166 1.827 -16.840 1.00 95.75 70 TYR A CA 1
ATOM 541 C C . TYR A 1 70 ? 5.936 1.865 -15.930 1.00 95.75 70 TYR A C 1
ATOM 543 O O . TYR A 1 70 ? 5.975 1.353 -14.810 1.00 95.75 70 TYR A O 1
ATOM 551 N N . ALA A 1 71 ? 4.826 2.437 -16.408 1.00 92.94 71 ALA A N 1
ATOM 552 C CA . ALA A 1 71 ? 3.583 2.505 -15.648 1.00 92.94 71 ALA A CA 1
ATOM 553 C C . ALA A 1 71 ? 3.044 1.107 -15.303 1.00 92.94 71 ALA A C 1
ATOM 555 O O . ALA A 1 71 ? 2.680 0.864 -14.151 1.00 92.94 71 ALA A O 1
ATOM 556 N N . THR A 1 72 ? 3.048 0.174 -16.259 1.00 94.31 72 THR A N 1
ATOM 557 C CA . THR A 1 72 ? 2.641 -1.218 -16.018 1.00 94.31 72 THR A CA 1
ATOM 558 C C . THR A 1 72 ? 3.539 -1.894 -14.982 1.00 94.31 72 THR A C 1
ATOM 560 O O . THR A 1 72 ? 3.039 -2.428 -13.992 1.00 94.31 72 THR A O 1
ATOM 563 N N . ARG A 1 73 ? 4.866 -1.810 -15.134 1.00 96.19 73 ARG A N 1
ATOM 564 C CA . ARG A 1 73 ? 5.835 -2.425 -14.207 1.00 96.19 73 ARG A CA 1
ATOM 565 C C . ARG A 1 73 ? 5.739 -1.837 -12.804 1.00 96.19 73 ARG A C 1
ATOM 567 O O . ARG A 1 73 ? 5.824 -2.562 -11.812 1.00 96.19 73 ARG A O 1
ATOM 574 N N . ALA A 1 74 ? 5.535 -0.525 -12.705 1.00 93.88 74 ALA A N 1
ATOM 575 C CA . ALA A 1 74 ? 5.336 0.151 -11.433 1.00 93.88 74 ALA A CA 1
ATOM 576 C C . ALA A 1 74 ? 4.054 -0.327 -10.734 1.00 93.88 74 ALA A C 1
ATOM 578 O O . ALA A 1 74 ? 4.075 -0.546 -9.522 1.00 93.88 74 ALA A O 1
ATOM 579 N N . LEU A 1 75 ? 2.960 -0.537 -11.477 1.00 92.94 75 LEU A N 1
ATOM 580 C CA . LEU A 1 75 ? 1.713 -1.083 -10.934 1.00 92.94 75 LEU A CA 1
ATOM 581 C C . LEU A 1 75 ? 1.863 -2.539 -10.484 1.00 92.94 75 LEU A C 1
ATOM 583 O O . LEU A 1 75 ? 1.389 -2.883 -9.404 1.00 92.94 75 LEU A O 1
ATOM 587 N N . GLU A 1 76 ? 2.562 -3.377 -11.251 1.00 95.25 76 GLU A N 1
ATOM 588 C CA . GLU A 1 76 ? 2.868 -4.760 -10.860 1.00 95.25 76 GLU A CA 1
ATOM 589 C C . GLU A 1 76 ? 3.675 -4.798 -9.557 1.00 95.25 76 GLU A C 1
ATOM 591 O O . GLU A 1 76 ? 3.314 -5.499 -8.606 1.00 95.25 76 GLU A O 1
ATOM 596 N N . TRP A 1 77 ? 4.735 -3.988 -9.470 1.00 96.00 77 TRP A N 1
ATOM 597 C CA . TRP A 1 77 ? 5.550 -3.889 -8.263 1.00 96.00 77 TRP A CA 1
ATOM 598 C C . TRP A 1 77 ? 4.744 -3.375 -7.063 1.00 96.00 77 TRP A C 1
ATOM 600 O O . TRP A 1 77 ? 4.826 -3.952 -5.974 1.00 96.00 77 TRP A O 1
ATOM 610 N N . ALA A 1 78 ? 3.917 -2.343 -7.259 1.00 93.50 78 ALA A N 1
ATOM 611 C CA . ALA A 1 78 ? 3.014 -1.833 -6.232 1.00 93.50 78 ALA A CA 1
ATOM 612 C C . ALA A 1 78 ? 2.012 -2.903 -5.765 1.00 93.50 78 ALA A C 1
ATOM 614 O O . ALA A 1 78 ? 1.790 -3.037 -4.562 1.00 93.50 78 ALA A O 1
ATOM 615 N N . GLY A 1 79 ? 1.464 -3.703 -6.684 1.00 94.88 79 GLY A N 1
ATOM 616 C CA . GLY A 1 79 ? 0.579 -4.826 -6.377 1.00 94.88 79 GLY A CA 1
ATOM 617 C C . GLY A 1 79 ? 1.271 -5.901 -5.537 1.00 94.88 79 GLY A C 1
ATOM 618 O O . GLY A 1 79 ? 0.733 -6.337 -4.524 1.00 94.88 79 GLY A O 1
ATOM 619 N N . SER A 1 80 ? 2.505 -6.263 -5.886 1.00 96.06 80 SER A N 1
ATOM 620 C CA . SER A 1 80 ? 3.337 -7.179 -5.095 1.00 96.06 80 SER A CA 1
ATOM 621 C C . SER A 1 80 ? 3.601 -6.647 -3.678 1.00 96.06 80 SER A C 1
ATOM 623 O O . SER A 1 80 ? 3.440 -7.368 -2.690 1.00 96.06 80 SER A O 1
ATOM 625 N N . ALA A 1 81 ? 3.955 -5.364 -3.552 1.00 94.12 81 ALA A N 1
ATOM 626 C CA . ALA A 1 81 ? 4.117 -4.728 -2.249 1.00 94.12 81 ALA A CA 1
ATOM 627 C C . ALA A 1 81 ? 2.798 -4.707 -1.462 1.00 94.12 81 ALA A C 1
ATOM 629 O O . ALA A 1 81 ? 2.801 -4.956 -0.260 1.00 94.12 81 ALA A O 1
ATOM 630 N N . TRP A 1 82 ? 1.665 -4.457 -2.124 1.00 95.38 82 TRP A N 1
ATOM 631 C CA . TRP A 1 82 ? 0.342 -4.504 -1.507 1.00 95.38 82 TRP A CA 1
ATOM 632 C C .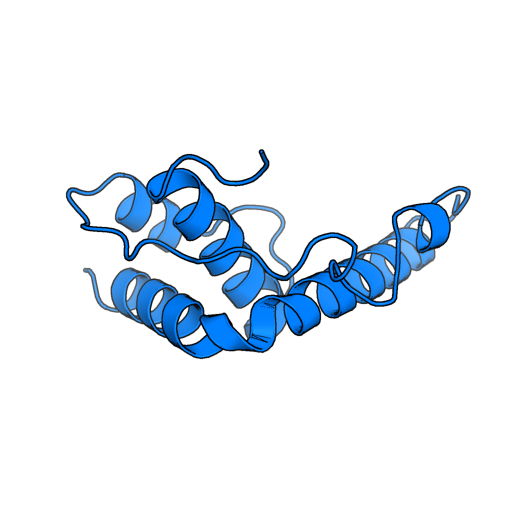 TRP A 1 82 ? 0.014 -5.895 -0.956 1.00 95.38 82 TRP A C 1
ATOM 634 O O . TRP A 1 82 ? -0.421 -5.993 0.189 1.00 95.38 82 TRP A O 1
ATOM 644 N N . GLN A 1 83 ? 0.290 -6.971 -1.698 1.00 95.56 83 GLN A N 1
ATOM 645 C CA . GLN A 1 83 ? 0.056 -8.346 -1.232 1.00 95.56 83 GLN A CA 1
ATOM 646 C C . GLN A 1 83 ? 0.874 -8.713 0.010 1.00 95.56 83 GLN A C 1
ATOM 648 O O . GLN A 1 83 ? 0.371 -9.397 0.903 1.00 95.56 83 GLN A O 1
ATOM 653 N N . ALA A 1 84 ? 2.097 -8.191 0.136 1.00 95.38 84 ALA A N 1
ATOM 654 C CA . ALA A 1 84 ? 2.906 -8.389 1.339 1.00 95.38 84 ALA A CA 1
ATOM 655 C C . ALA A 1 84 ? 2.267 -7.797 2.607 1.00 95.38 84 ALA A C 1
ATOM 657 O O . ALA A 1 84 ? 2.614 -8.203 3.712 1.00 95.38 84 ALA A O 1
ATOM 658 N N . TRP A 1 85 ? 1.334 -6.854 2.457 1.00 95.12 85 TRP A N 1
ATOM 659 C CA . TRP A 1 85 ? 0.561 -6.248 3.542 1.00 95.12 85 TRP A CA 1
ATOM 660 C C . TRP A 1 85 ? -0.840 -6.862 3.716 1.00 95.12 85 TRP A C 1
ATOM 662 O O . TRP A 1 85 ? -1.678 -6.253 4.381 1.00 95.12 85 TRP A O 1
ATOM 672 N N . SER A 1 86 ? -1.102 -8.043 3.145 1.00 95.12 86 SER A N 1
ATOM 673 C CA . SER A 1 86 ? -2.412 -8.725 3.158 1.00 95.12 86 SER A CA 1
ATOM 674 C C . SER A 1 86 ? -3.070 -8.823 4.535 1.00 95.12 86 SER A C 1
ATOM 676 O O . SER A 1 86 ? -4.265 -8.557 4.650 1.00 95.12 86 SER A O 1
ATOM 678 N N . GLU A 1 87 ? -2.297 -9.074 5.595 1.00 95.25 87 GLU A N 1
ATOM 679 C CA . GLU A 1 87 ? -2.792 -9.108 6.983 1.00 95.25 87 GLU A CA 1
ATOM 680 C C . GLU A 1 87 ? -3.482 -7.804 7.432 1.00 95.25 87 GLU A C 1
ATOM 682 O O . GLU A 1 87 ? -4.318 -7.818 8.333 1.00 95.25 87 GLU A O 1
ATOM 687 N N . HIS A 1 88 ? -3.159 -6.670 6.801 1.00 95.75 88 HIS A N 1
ATOM 688 C CA . HIS A 1 88 ? -3.681 -5.343 7.146 1.00 95.75 88 HIS A CA 1
ATOM 689 C C . HIS A 1 88 ? -4.647 -4.779 6.100 1.00 95.75 88 HIS A C 1
ATOM 691 O O . HIS A 1 88 ? -5.072 -3.627 6.228 1.00 95.75 88 HIS A O 1
ATOM 697 N N . HIS A 1 89 ? -5.017 -5.553 5.071 1.00 96.19 89 HIS A N 1
ATOM 698 C CA . HIS A 1 89 ? -5.928 -5.088 4.015 1.00 96.19 89 HIS A CA 1
ATOM 699 C C . HIS A 1 89 ? -7.273 -4.645 4.581 1.00 96.19 89 HIS A C 1
ATOM 701 O O . HIS A 1 89 ? -7.752 -3.563 4.247 1.00 96.19 89 HIS A O 1
ATOM 707 N N . ASP A 1 90 ? -7.846 -5.415 5.503 1.00 97.00 90 ASP A N 1
ATOM 708 C CA . ASP A 1 90 ? -9.133 -5.074 6.113 1.00 97.00 90 ASP A CA 1
ATOM 709 C C . ASP A 1 90 ? -9.064 -3.785 6.930 1.00 97.00 90 ASP A C 1
ATOM 711 O O . ASP A 1 90 ? -9.983 -2.966 6.886 1.00 97.00 90 ASP A O 1
ATOM 715 N N . GLN A 1 91 ? -7.953 -3.550 7.630 1.00 96.50 91 GLN A N 1
ATOM 716 C CA . GLN A 1 91 ? -7.747 -2.297 8.352 1.00 96.50 91 GLN A CA 1
ATOM 717 C C . GLN A 1 91 ? -7.607 -1.110 7.389 1.00 96.50 91 GLN A C 1
ATOM 719 O O . GLN A 1 91 ? -8.167 -0.042 7.647 1.00 96.50 91 GLN A O 1
ATOM 724 N N . ALA A 1 92 ? -6.909 -1.289 6.267 1.00 95.50 92 ALA A N 1
ATOM 725 C CA . ALA A 1 92 ? -6.782 -0.256 5.247 1.00 95.50 92 ALA A CA 1
ATOM 726 C C . ALA A 1 92 ? -8.134 0.082 4.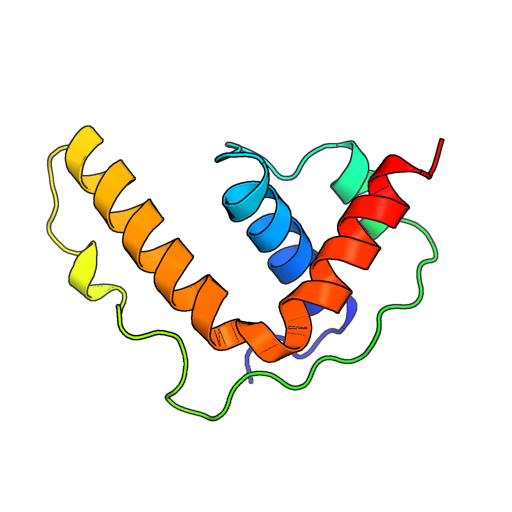598 1.00 95.50 92 ALA A C 1
ATOM 728 O O . ALA A 1 92 ? -8.473 1.259 4.462 1.00 95.50 92 ALA A O 1
ATOM 729 N N . ARG A 1 93 ? -8.941 -0.936 4.272 1.00 95.81 93 ARG A N 1
ATOM 730 C CA . ARG A 1 93 ? -10.305 -0.770 3.748 1.00 95.81 93 ARG A CA 1
ATOM 731 C C . ARG A 1 93 ? -11.202 -0.030 4.730 1.00 95.81 93 ARG A C 1
ATOM 733 O O . ARG A 1 93 ? -11.941 0.860 4.316 1.00 95.81 93 ARG A O 1
ATOM 740 N N . ARG A 1 94 ? -11.113 -0.346 6.029 1.00 95.00 94 ARG A N 1
ATOM 741 C CA . ARG A 1 94 ? -11.847 0.375 7.084 1.00 95.00 94 ARG A CA 1
ATOM 742 C C . ARG A 1 94 ? -11.498 1.859 7.092 1.00 95.00 94 ARG A C 1
ATOM 744 O O . ARG A 1 94 ? -12.407 2.674 7.028 1.00 95.00 94 ARG A O 1
ATOM 751 N N . TRP A 1 95 ? -10.214 2.214 7.062 1.00 94.56 95 TRP A N 1
ATOM 752 C CA . TRP A 1 95 ? -9.790 3.619 6.999 1.00 94.56 95 TRP A CA 1
ATOM 753 C C . TRP A 1 95 ? -10.284 4.338 5.744 1.00 94.56 95 TRP A C 1
ATOM 755 O O . TRP A 1 95 ? -10.748 5.473 5.819 1.00 94.56 95 TRP A O 1
ATOM 765 N N . VAL A 1 96 ? -10.240 3.676 4.584 1.00 93.75 96 VAL A N 1
ATOM 766 C CA . VAL A 1 96 ? -10.816 4.230 3.350 1.00 93.75 96 VAL A CA 1
ATOM 767 C C . VAL A 1 96 ? -12.329 4.432 3.495 1.00 93.75 96 VAL A C 1
ATOM 769 O O . VAL A 1 96 ? -12.846 5.473 3.095 1.00 93.75 96 VAL A O 1
ATOM 772 N N . SER A 1 97 ? -13.040 3.478 4.099 1.00 93.75 97 SER A N 1
ATOM 773 C CA . SER A 1 97 ? -14.480 3.580 4.355 1.00 93.75 97 SER A CA 1
ATOM 774 C C . SER A 1 97 ? -14.820 4.712 5.327 1.00 93.75 97 SER A C 1
ATOM 776 O O . SER A 1 97 ? -15.766 5.459 5.086 1.00 93.75 97 SER A O 1
ATOM 778 N N . GLU A 1 98 ? -14.051 4.878 6.403 1.00 92.75 98 GLU A N 1
ATOM 779 C CA . GLU A 1 98 ? -14.191 5.982 7.360 1.00 92.75 98 GLU A CA 1
ATOM 780 C C . GLU A 1 98 ? -13.976 7.334 6.675 1.00 92.75 98 GLU A C 1
ATOM 782 O O . GLU A 1 98 ? -14.794 8.240 6.830 1.00 92.75 98 GLU A O 1
ATOM 787 N N . ALA A 1 99 ? -12.934 7.451 5.846 1.00 91.88 99 ALA A N 1
ATOM 788 C CA . ALA A 1 99 ? -12.657 8.660 5.076 1.00 91.88 99 ALA A CA 1
ATOM 789 C C . ALA A 1 99 ? -13.776 9.011 4.079 1.00 91.88 99 ALA A C 1
ATOM 791 O O . ALA A 1 99 ? -13.991 10.184 3.787 1.00 91.88 99 ALA A O 1
ATOM 792 N N . LEU A 1 100 ? -14.485 8.009 3.551 1.00 90.81 100 LEU A N 1
ATOM 793 C CA . LEU A 1 100 ? -15.635 8.198 2.660 1.00 90.81 100 LEU A CA 1
ATOM 794 C C . LEU A 1 100 ? -16.939 8.497 3.412 1.00 90.81 100 LEU A C 1
ATOM 796 O O . LEU A 1 100 ? -17.814 9.166 2.870 1.00 90.81 100 LEU A O 1
ATOM 800 N N . SER A 1 101 ? -17.076 7.985 4.636 1.00 88.69 101 SER A N 1
ATOM 801 C CA . SER A 1 101 ? -18.280 8.145 5.464 1.00 88.69 101 SER A CA 1
ATOM 802 C C . SER A 1 10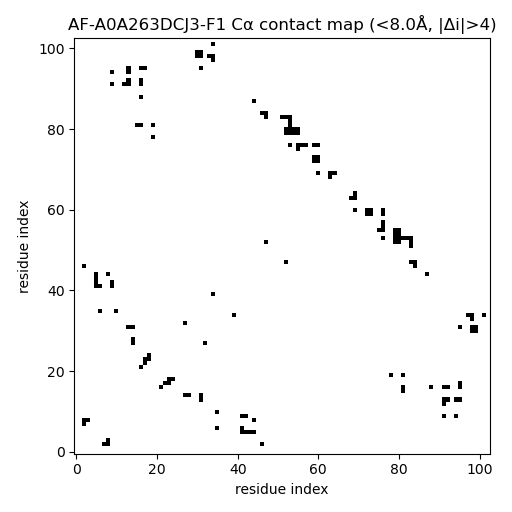1 ? -18.283 9.463 6.241 1.00 88.69 101 SER A C 1
ATOM 804 O O . SER A 1 101 ? -19.348 9.966 6.598 1.00 88.69 101 SER A O 1
ATOM 806 N N . GLY A 1 102 ? -17.101 10.034 6.488 1.00 67.94 102 GLY A N 1
ATOM 807 C CA . GLY A 1 102 ? -16.935 11.369 7.049 1.00 67.94 102 GLY A CA 1
ATOM 808 C C . GLY A 1 102 ? -17.336 12.449 6.045 1.00 67.94 102 GLY A C 1
ATOM 809 O O . GLY A 1 102 ? 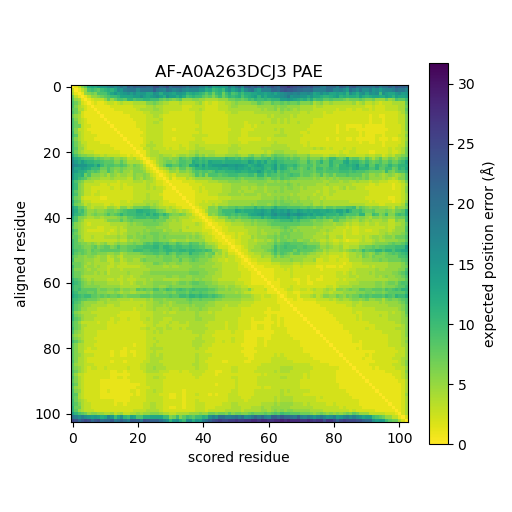-16.506 12.897 5.254 1.00 67.94 102 GLY A O 1
ATOM 810 N N . ARG A 1 103 ? -18.610 12.857 6.087 1.00 48.84 103 ARG A N 1
ATOM 811 C CA . ARG A 1 103 ? -19.013 14.216 5.693 1.00 48.84 103 ARG A CA 1
ATOM 812 C C . ARG A 1 103 ? -18.418 15.230 6.658 1.00 48.84 103 ARG A C 1
ATOM 814 O O . ARG A 1 103 ? -18.495 14.966 7.878 1.00 48.84 103 ARG A O 1
#

pLDDT: mean 88.95, std 9.66, range [47.0, 97.12]

Mean predicted aligned error: 4.67 Å